Protein AF-A0A927DHI8-F1 (afdb_monomer_lite)

Sequence (136 aa):
MANVAESLMAGTIRAGIAGGADSSSVLPIGVSKQLACILVDANKARTTGAKLKLFSRLRLRDLMPVPPAVAEYSTGLRMGDTAEQMAKTYGITREQQDALAHRSHQLAAKASVGRQTCRRGYDGLYPAFPRTAGGR

Structure (mmCIF, N/CA/C/O backbone):
data_AF-A0A927DHI8-F1
#
_entry.id   AF-A0A927DHI8-F1
#
loop_
_atom_site.group_PDB
_atom_site.id
_atom_site.type_symbol
_atom_site.label_atom_id
_atom_site.label_alt_id
_atom_site.label_comp_id
_atom_site.label_asym_id
_atom_site.label_entity_id
_atom_site.label_seq_id
_atom_site.pdbx_PDB_ins_code
_atom_site.Cartn_x
_atom_site.Cartn_y
_atom_site.Cartn_z
_atom_site.occupancy
_atom_site.B_iso_or_equiv
_atom_site.auth_seq_id
_atom_site.auth_comp_id
_atom_site.auth_asym_id
_atom_site.auth_atom_id
_atom_site.pdbx_PDB_model_num
ATOM 1 N N . MET A 1 1 ? -1.299 -10.709 -9.236 1.00 56.50 1 MET A N 1
ATOM 2 C CA . MET A 1 1 ? -1.931 -11.951 -8.726 1.00 56.50 1 MET A CA 1
ATOM 3 C C . MET A 1 1 ? -2.920 -12.588 -9.698 1.00 56.50 1 MET A C 1
ATOM 5 O O . MET A 1 1 ? -3.072 -13.797 -9.632 1.00 56.50 1 MET A O 1
ATOM 9 N N . ALA A 1 2 ? -3.538 -11.837 -10.622 1.00 67.75 2 ALA A N 1
ATOM 10 C CA . ALA A 1 2 ? -4.434 -12.402 -11.642 1.00 67.75 2 ALA A CA 1
ATOM 11 C C . ALA A 1 2 ? -3.778 -13.488 -12.525 1.00 67.75 2 ALA A C 1
ATOM 13 O O . ALA A 1 2 ? -4.417 -14.475 -12.861 1.00 67.75 2 ALA A O 1
ATOM 14 N N . ASN A 1 3 ? -2.475 -13.361 -12.796 1.00 78.56 3 ASN A N 1
ATOM 15 C CA . ASN A 1 3 ? -1.770 -14.205 -13.762 1.00 78.56 3 ASN A CA 1
ATOM 16 C C . ASN A 1 3 ? -1.764 -15.718 -13.429 1.00 78.56 3 ASN A C 1
ATOM 18 O O . ASN A 1 3 ? -1.884 -16.551 -14.323 1.00 78.56 3 ASN A O 1
ATOM 22 N N . VAL A 1 4 ? -1.667 -16.106 -12.147 1.00 86.56 4 VAL A N 1
ATOM 23 C CA . VAL A 1 4 ? -1.650 -17.538 -11.769 1.00 86.56 4 VAL A CA 1
ATOM 24 C C . VAL A 1 4 ? -3.032 -18.169 -11.935 1.00 86.56 4 VAL A C 1
ATOM 26 O O . VAL A 1 4 ? -3.139 -19.271 -12.465 1.00 86.56 4 VAL A O 1
ATOM 29 N N . ALA A 1 5 ? -4.089 -17.463 -11.523 1.00 87.00 5 ALA A N 1
ATOM 30 C CA . ALA A 1 5 ? -5.462 -17.932 -11.697 1.00 87.00 5 ALA A CA 1
ATOM 31 C C . ALA A 1 5 ? -5.841 -18.009 -13.184 1.00 87.00 5 ALA A C 1
ATOM 33 O O . ALA A 1 5 ? -6.405 -19.005 -13.625 1.00 87.00 5 ALA A O 1
ATOM 34 N N . GLU A 1 6 ? -5.463 -16.999 -13.968 1.00 89.75 6 GLU A N 1
ATOM 35 C CA . GLU A 1 6 ? -5.683 -16.958 -15.414 1.00 89.75 6 GLU A CA 1
ATOM 36 C C . GLU A 1 6 ? -4.971 -18.110 -16.135 1.00 89.75 6 GLU A C 1
ATOM 38 O O . GLU A 1 6 ? -5.589 -18.810 -16.930 1.00 89.75 6 GLU A O 1
ATOM 43 N N . SER A 1 7 ? -3.713 -18.388 -15.782 1.00 87.94 7 SER A N 1
ATOM 44 C CA . SER A 1 7 ? -2.944 -19.498 -16.360 1.00 87.94 7 SER A CA 1
ATOM 45 C C . SER A 1 7 ? -3.514 -20.878 -15.997 1.00 87.94 7 SER A C 1
ATOM 47 O O . SER A 1 7 ? -3.393 -21.819 -16.782 1.00 87.94 7 SER A O 1
ATOM 49 N N . LEU A 1 8 ? -4.131 -21.007 -14.817 1.00 91.31 8 LEU A N 1
ATOM 50 C CA . LEU A 1 8 ? -4.856 -22.210 -14.388 1.00 91.31 8 LEU A CA 1
ATOM 51 C C . LEU A 1 8 ? -6.143 -22.397 -15.200 1.00 91.31 8 LEU A C 1
ATOM 53 O O . LEU A 1 8 ? -6.399 -23.490 -15.699 1.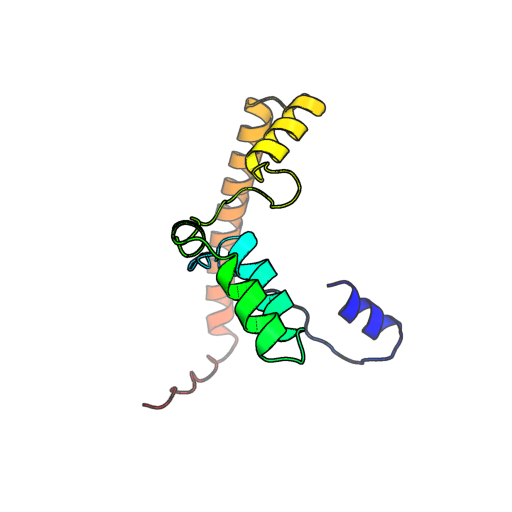00 91.31 8 LEU A O 1
ATOM 57 N N . MET A 1 9 ? -6.932 -21.332 -15.368 1.00 90.12 9 MET A N 1
ATOM 58 C CA . MET A 1 9 ? -8.168 -21.376 -16.158 1.00 90.12 9 MET A CA 1
ATOM 59 C C . MET A 1 9 ? -7.903 -21.605 -17.649 1.00 90.12 9 MET A C 1
ATOM 61 O O . MET A 1 9 ? -8.660 -22.318 -18.298 1.00 90.12 9 MET A O 1
ATOM 65 N N . ALA A 1 10 ? -6.819 -21.039 -18.184 1.00 91.88 10 ALA A N 1
ATOM 66 C CA . ALA A 1 10 ? -6.387 -21.241 -19.565 1.00 91.88 10 ALA A CA 1
ATOM 67 C C . ALA A 1 10 ? -5.835 -22.657 -19.828 1.00 91.88 10 ALA A C 1
ATOM 69 O O . ALA A 1 10 ? -5.543 -22.997 -20.971 1.00 91.88 10 ALA A O 1
ATOM 70 N N . GLY A 1 11 ? -5.668 -23.484 -18.788 1.00 88.38 11 GLY A N 1
ATOM 71 C CA . GLY A 1 11 ? -5.125 -24.839 -18.902 1.00 88.38 11 GLY A CA 1
ATOM 72 C C . GLY A 1 11 ? -3.616 -24.895 -19.158 1.00 88.38 11 GLY A C 1
ATOM 73 O O . GLY A 1 11 ? -3.069 -25.981 -19.335 1.00 88.38 11 GLY A O 1
ATOM 74 N N . THR A 1 12 ? -2.929 -23.749 -19.150 1.00 92.81 12 THR A N 1
ATOM 75 C CA . THR A 1 12 ? -1.481 -23.651 -19.383 1.00 92.81 12 THR A CA 1
ATOM 76 C C . THR A 1 12 ? -0.678 -24.223 -18.215 1.00 92.81 12 THR A C 1
ATOM 78 O O . THR A 1 12 ? 0.406 -24.768 -18.415 1.00 92.81 12 THR A O 1
ATOM 81 N N . ILE A 1 13 ? -1.198 -24.121 -16.986 1.00 89.75 13 ILE A N 1
ATOM 82 C CA . ILE A 1 13 ? -0.575 -24.694 -15.786 1.00 89.75 13 ILE A CA 1
ATOM 83 C C . ILE A 1 13 ? -1.584 -25.520 -14.983 1.00 89.75 13 ILE A C 1
ATOM 85 O O . ILE A 1 13 ? -2.765 -25.193 -14.901 1.00 89.75 13 ILE A O 1
ATOM 89 N N . ARG A 1 14 ? -1.098 -26.581 -14.329 1.00 85.94 14 ARG A N 1
ATOM 90 C CA . ARG A 1 14 ? -1.899 -27.433 -13.430 1.00 85.94 14 ARG A CA 1
ATOM 91 C C . ARG A 1 14 ? -1.833 -26.995 -11.963 1.00 85.94 14 ARG A C 1
ATOM 93 O O . ARG A 1 14 ? -2.734 -27.296 -11.189 1.00 85.94 14 ARG A O 1
ATOM 100 N N . ALA A 1 15 ? -0.754 -26.323 -11.574 1.00 88.44 15 ALA A N 1
ATOM 101 C CA . ALA A 1 15 ? -0.538 -25.803 -10.230 1.00 88.44 15 ALA A CA 1
ATOM 102 C C . ALA A 1 15 ? 0.395 -24.589 -10.296 1.00 88.44 15 ALA A C 1
ATOM 104 O O . ALA A 1 15 ? 1.299 -24.544 -11.129 1.00 88.44 15 ALA A O 1
ATOM 105 N N . GLY A 1 16 ? 0.191 -23.620 -9.406 1.00 86.25 16 GLY A N 1
ATOM 106 C CA . GLY A 1 16 ? 1.035 -22.436 -9.288 1.00 86.25 16 GLY A CA 1
ATOM 107 C C . GLY A 1 16 ? 0.934 -21.837 -7.891 1.00 86.25 16 GLY A C 1
ATOM 108 O O . GLY A 1 16 ? -0.104 -21.941 -7.240 1.00 86.25 16 GLY A O 1
ATOM 109 N N . ILE A 1 17 ? 2.021 -21.227 -7.422 1.00 89.56 17 ILE A N 1
ATOM 110 C CA . ILE A 1 17 ? 2.076 -20.541 -6.128 1.00 89.56 17 ILE A CA 1
ATOM 111 C C . ILE A 1 17 ? 2.069 -19.040 -6.397 1.00 89.56 17 ILE A C 1
ATOM 113 O O . ILE A 1 17 ? 2.880 -18.540 -7.174 1.00 89.56 17 ILE A O 1
ATOM 117 N N . ALA A 1 18 ? 1.154 -18.324 -5.749 1.00 89.81 18 ALA A N 1
ATOM 118 C CA . ALA A 1 18 ? 1.064 -16.873 -5.817 1.00 89.81 18 ALA A CA 1
ATOM 119 C C . ALA A 1 18 ? 1.341 -16.278 -4.432 1.00 89.81 18 ALA A C 1
ATOM 121 O O . ALA A 1 18 ? 0.749 -16.692 -3.438 1.00 89.81 18 ALA A O 1
ATOM 122 N N . GLY A 1 19 ? 2.238 -15.299 -4.375 1.00 88.69 19 GLY A N 1
ATOM 123 C CA . GLY A 1 19 ? 2.621 -14.599 -3.154 1.00 88.69 19 GLY A CA 1
ATOM 124 C C . GLY A 1 19 ? 3.301 -13.276 -3.488 1.00 88.69 19 GLY A C 1
ATOM 125 O O . GLY A 1 19 ? 3.682 -13.044 -4.635 1.00 88.69 19 GLY A O 1
ATOM 126 N N . GLY A 1 20 ? 3.407 -12.391 -2.503 1.00 85.69 20 GLY A N 1
ATOM 127 C CA . GLY A 1 20 ? 4.085 -11.102 -2.624 1.00 85.69 20 GLY A CA 1
ATOM 128 C C . GLY A 1 20 ? 4.923 -10.833 -1.380 1.00 85.69 20 GLY A C 1
ATOM 129 O O . GLY A 1 20 ? 4.564 -11.283 -0.292 1.00 85.69 20 GLY A O 1
ATOM 130 N N . ALA A 1 21 ? 6.036 -10.125 -1.550 1.00 82.12 21 ALA A N 1
ATOM 131 C CA . ALA A 1 21 ? 6.925 -9.717 -0.471 1.00 82.12 21 ALA A CA 1
ATOM 132 C C . ALA A 1 21 ? 7.252 -8.229 -0.627 1.00 82.12 21 ALA A C 1
ATOM 134 O O . ALA A 1 21 ? 7.529 -7.775 -1.735 1.00 82.12 21 ALA A O 1
ATOM 135 N N . ASP A 1 22 ? 7.230 -7.501 0.484 1.00 78.19 22 ASP A N 1
ATOM 136 C CA . ASP A 1 22 ? 7.646 -6.103 0.576 1.00 78.19 22 ASP A CA 1
ATOM 137 C C . ASP A 1 22 ? 8.580 -5.960 1.788 1.00 78.19 22 ASP A C 1
ATOM 139 O O . ASP A 1 22 ? 8.404 -6.660 2.790 1.00 78.19 22 ASP A O 1
ATOM 143 N N . SER A 1 23 ? 9.602 -5.108 1.688 1.00 70.31 23 SER A N 1
ATOM 144 C CA . SER A 1 23 ? 10.561 -4.846 2.764 1.00 70.31 23 SER A CA 1
ATOM 145 C C . SER A 1 23 ? 10.734 -3.345 2.933 1.00 70.31 23 SER A C 1
ATOM 147 O O . SER A 1 23 ? 11.435 -2.690 2.164 1.00 70.31 23 SER A O 1
ATOM 149 N N . SER A 1 24 ? 10.112 -2.799 3.976 1.00 69.81 24 SER A N 1
ATOM 150 C CA . SER A 1 24 ? 10.168 -1.365 4.284 1.00 69.81 24 SER A CA 1
ATOM 151 C C . SER A 1 24 ? 11.308 -0.988 5.245 1.00 69.81 24 SER A C 1
ATOM 153 O O . SER A 1 24 ? 11.408 0.166 5.653 1.00 69.81 24 SER A O 1
ATOM 155 N N . SER A 1 25 ? 12.167 -1.939 5.637 1.00 61.62 25 SER A N 1
ATOM 156 C CA . SER A 1 25 ? 13.222 -1.715 6.642 1.00 61.62 25 SER A CA 1
ATOM 157 C C . SER A 1 25 ? 14.452 -0.976 6.110 1.00 61.62 25 SER A C 1
ATOM 159 O O . SER A 1 25 ? 15.176 -0.368 6.893 1.00 61.62 25 SER A O 1
ATOM 161 N N . VAL A 1 26 ? 14.700 -1.011 4.798 1.00 53.19 26 VAL A N 1
ATOM 162 C CA . VAL A 1 26 ? 15.825 -0.312 4.165 1.00 53.19 26 VAL A CA 1
ATOM 163 C C . VAL A 1 26 ? 15.284 0.499 2.998 1.00 53.19 26 VAL A C 1
ATOM 165 O O . VAL A 1 26 ? 15.021 -0.035 1.924 1.00 53.19 26 VAL A O 1
ATOM 168 N N . LEU A 1 27 ? 15.108 1.803 3.214 1.00 57.03 27 LEU A N 1
ATOM 169 C CA . LEU A 1 27 ? 14.767 2.717 2.131 1.00 57.03 27 LEU A CA 1
ATOM 170 C C . LEU A 1 27 ? 15.996 2.882 1.224 1.00 57.03 27 LEU A C 1
ATOM 172 O O . LEU A 1 27 ? 17.066 3.244 1.724 1.00 57.03 27 LEU A O 1
ATOM 176 N N . PRO A 1 28 ? 15.886 2.631 -0.092 1.00 56.38 28 PRO A N 1
ATOM 177 C CA . PRO A 1 28 ? 17.003 2.843 -0.996 1.00 56.38 28 PRO A CA 1
ATOM 178 C C . PRO A 1 28 ? 17.336 4.337 -1.046 1.00 56.38 28 PRO A C 1
ATOM 180 O O . PRO A 1 28 ? 16.478 5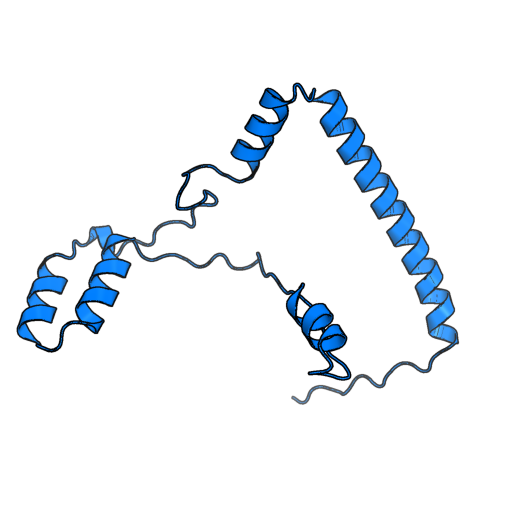.172 -1.341 1.00 56.38 28 PRO A O 1
ATOM 183 N N . ILE A 1 29 ? 18.591 4.684 -0.760 1.00 57.75 29 ILE A N 1
ATOM 184 C CA . ILE A 1 29 ? 19.095 6.044 -0.960 1.00 57.75 29 ILE A CA 1
ATOM 185 C C . ILE A 1 29 ? 19.175 6.273 -2.469 1.00 57.75 29 ILE A C 1
ATOM 187 O O . ILE A 1 29 ? 19.947 5.621 -3.173 1.00 57.75 29 ILE A O 1
ATOM 191 N N . GLY A 1 30 ? 18.337 7.177 -2.970 1.00 60.97 30 GLY A N 1
ATOM 192 C CA . GLY A 1 30 ? 18.311 7.539 -4.378 1.00 60.97 30 GLY A CA 1
ATOM 193 C C . GLY A 1 30 ? 19.473 8.460 -4.742 1.00 60.97 30 GLY A C 1
ATOM 194 O O . GLY A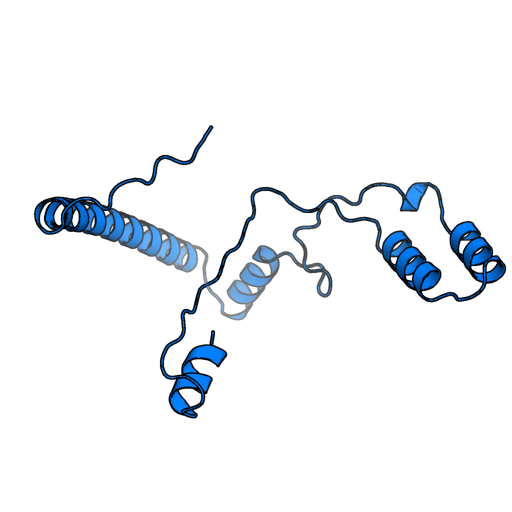 1 30 ? 19.800 9.406 -4.022 1.00 60.97 30 GLY A O 1
ATOM 195 N N . VAL A 1 31 ? 20.073 8.218 -5.905 1.00 63.91 31 VAL A N 1
ATOM 196 C CA . VAL A 1 31 ? 20.877 9.236 -6.590 1.00 63.91 31 VAL A CA 1
ATOM 197 C C . VAL A 1 31 ? 19.959 10.330 -7.142 1.00 63.91 31 VAL A C 1
ATOM 199 O O . VAL A 1 31 ? 18.782 10.085 -7.416 1.00 63.91 31 VAL A O 1
ATOM 202 N N . SER A 1 32 ? 20.479 11.545 -7.326 1.00 67.38 32 SER A N 1
ATOM 203 C CA . SER A 1 32 ? 19.688 12.627 -7.917 1.00 67.38 32 SER A CA 1
ATOM 204 C C . SER A 1 32 ? 19.158 12.247 -9.311 1.00 67.38 32 SER A C 1
ATOM 206 O O . SER A 1 32 ? 19.804 11.520 -10.069 1.00 67.38 32 SER A O 1
ATOM 208 N N . LYS A 1 33 ? 17.977 12.763 -9.685 1.00 68.88 33 LYS A N 1
ATOM 209 C CA . LYS A 1 33 ? 17.365 12.534 -11.012 1.00 68.88 33 LYS A CA 1
ATOM 210 C C . LYS A 1 33 ? 18.312 12.924 -12.156 1.00 68.88 33 LYS A C 1
ATOM 212 O O . LYS A 1 33 ? 18.329 12.259 -13.189 1.00 68.88 33 LYS A O 1
ATOM 217 N N . GLN A 1 34 ? 19.106 13.982 -11.961 1.00 68.69 34 GLN A N 1
ATOM 218 C CA . GLN A 1 34 ? 20.099 14.430 -12.940 1.00 68.69 34 GLN A CA 1
ATOM 219 C C . GLN A 1 34 ? 21.262 13.441 -13.064 1.00 68.69 34 GLN A C 1
ATOM 221 O O . GLN A 1 34 ? 21.626 13.087 -14.184 1.00 68.69 34 GLN A O 1
ATOM 226 N N . LEU A 1 35 ? 21.779 12.916 -11.947 1.00 73.12 35 LEU A N 1
ATOM 227 C CA . LEU A 1 35 ? 22.820 11.887 -11.961 1.00 73.12 35 LEU A CA 1
ATOM 228 C C . LEU A 1 35 ? 22.318 10.580 -12.595 1.00 73.12 35 LEU A C 1
ATOM 230 O O . LEU A 1 35 ? 23.003 10.023 -13.449 1.00 73.12 35 LEU A O 1
ATOM 234 N N . ALA A 1 36 ? 21.106 10.126 -12.259 1.00 74.56 36 ALA A N 1
ATOM 235 C CA . ALA A 1 36 ? 20.502 8.937 -12.868 1.00 74.56 36 ALA A CA 1
ATOM 236 C C . ALA A 1 36 ? 20.351 9.077 -14.393 1.00 74.56 36 ALA A C 1
ATOM 238 O O . ALA A 1 36 ? 20.724 8.171 -15.136 1.00 74.56 36 ALA A O 1
ATOM 239 N N . CYS A 1 37 ? 19.858 10.226 -14.869 1.00 73.69 37 CYS A N 1
ATOM 240 C CA . CYS A 1 37 ? 19.702 10.500 -16.299 1.00 73.69 37 CYS A CA 1
ATOM 241 C C . CYS A 1 37 ? 21.055 10.509 -17.022 1.00 73.69 37 CYS A C 1
ATOM 243 O O . CYS A 1 37 ? 21.217 9.825 -18.029 1.00 73.69 37 CYS A O 1
ATOM 245 N N . ILE A 1 38 ? 22.053 11.210 -16.472 1.00 77.38 38 ILE A N 1
ATOM 246 C CA . ILE A 1 38 ? 23.392 11.295 -17.069 1.00 77.38 38 ILE A CA 1
ATOM 247 C C . ILE A 1 38 ? 24.077 9.924 -17.091 1.00 77.38 38 ILE A C 1
ATOM 249 O O . ILE A 1 38 ? 24.739 9.604 -18.074 1.00 77.38 38 ILE A O 1
ATOM 253 N N . LEU A 1 39 ? 23.897 9.088 -16.063 1.00 78.06 39 LEU A N 1
ATOM 254 C CA . LEU A 1 39 ? 24.435 7.723 -16.045 1.00 78.06 39 LEU A CA 1
ATOM 255 C C . LEU A 1 39 ? 23.783 6.828 -17.106 1.00 78.06 39 LEU A C 1
ATOM 257 O O . LEU A 1 39 ? 24.488 6.078 -17.782 1.00 78.06 39 LEU A O 1
ATOM 261 N N . VAL A 1 40 ? 22.465 6.928 -17.300 1.00 81.94 40 VAL A N 1
ATOM 262 C CA . VAL A 1 40 ? 21.754 6.202 -18.367 1.00 81.94 40 VAL A CA 1
ATOM 263 C C . VAL A 1 40 ? 22.202 6.687 -19.750 1.00 81.94 40 VAL A C 1
ATOM 265 O O . VAL A 1 40 ? 22.486 5.869 -20.628 1.00 81.94 40 VAL A O 1
ATOM 268 N N . ASP A 1 41 ? 22.337 7.998 -19.942 1.00 79.50 41 ASP A N 1
ATOM 269 C CA . ASP A 1 41 ? 22.774 8.591 -21.210 1.00 79.50 41 ASP A CA 1
ATOM 270 C C . ASP A 1 41 ? 24.245 8.274 -21.516 1.00 79.50 41 ASP A C 1
ATOM 272 O O . ASP A 1 41 ? 24.599 7.959 -22.654 1.00 79.50 41 ASP A O 1
ATOM 276 N N . ALA A 1 42 ? 25.109 8.268 -20.499 1.00 80.81 42 ALA A N 1
ATOM 277 C CA . ALA A 1 42 ? 26.505 7.858 -20.619 1.00 80.81 42 ALA A CA 1
ATOM 278 C C . ALA A 1 42 ? 26.647 6.355 -20.909 1.00 80.81 42 ALA A C 1
ATOM 280 O O . ALA A 1 42 ? 27.579 5.962 -21.614 1.00 80.81 42 ALA A O 1
ATOM 281 N N . ASN A 1 43 ? 25.732 5.516 -20.410 1.00 79.94 43 ASN A N 1
ATOM 282 C CA . ASN A 1 43 ? 25.679 4.092 -20.747 1.00 79.94 43 ASN A CA 1
ATOM 283 C C . ASN A 1 43 ? 25.239 3.875 -22.210 1.00 79.94 43 ASN A C 1
ATOM 285 O O . ASN A 1 43 ? 25.813 3.036 -22.901 1.00 79.94 43 ASN A O 1
ATOM 289 N N . LYS A 1 44 ? 24.305 4.694 -22.719 1.00 80.12 44 LYS A N 1
ATOM 290 C CA . LYS A 1 44 ? 23.857 4.673 -24.126 1.00 80.12 44 LYS A CA 1
ATOM 291 C C . LYS A 1 44 ? 24.872 5.252 -25.120 1.00 80.12 44 LYS A C 1
ATOM 293 O O . LYS A 1 44 ? 24.867 4.865 -26.290 1.00 80.12 44 LYS A O 1
ATOM 298 N N . ALA A 1 45 ? 25.729 6.181 -24.701 1.00 80.44 45 ALA A N 1
ATOM 299 C CA . ALA A 1 45 ? 26.718 6.804 -25.578 1.00 80.44 45 ALA A CA 1
ATOM 300 C C . ALA A 1 45 ? 27.809 5.802 -26.011 1.00 80.44 45 ALA A C 1
ATOM 302 O O . ALA A 1 45 ? 28.518 5.228 -25.186 1.00 80.44 45 ALA A O 1
ATOM 303 N N . ARG A 1 46 ? 27.989 5.619 -27.325 1.00 74.81 46 ARG A N 1
ATOM 304 C CA . ARG A 1 46 ? 28.977 4.677 -27.889 1.00 74.81 46 ARG A CA 1
ATOM 305 C C . ARG A 1 46 ? 30.405 5.228 -27.947 1.00 74.81 46 ARG A C 1
ATOM 307 O O . ARG A 1 46 ? 31.348 4.448 -27.998 1.00 74.81 46 ARG A O 1
ATOM 314 N N . THR A 1 47 ? 30.578 6.551 -27.922 1.00 80.25 47 THR A N 1
ATOM 315 C CA . THR A 1 47 ? 31.884 7.214 -28.072 1.00 80.25 47 THR A CA 1
ATOM 316 C C . THR A 1 47 ? 32.362 7.843 -26.762 1.00 80.25 47 THR A C 1
ATOM 318 O O . THR A 1 47 ? 31.600 8.467 -26.023 1.00 80.25 47 THR A O 1
ATOM 321 N N . THR A 1 48 ? 33.656 7.707 -26.471 1.00 76.12 48 THR A N 1
ATOM 322 C CA . THR A 1 48 ? 34.310 8.240 -25.262 1.00 76.12 48 THR A CA 1
ATOM 323 C C . THR A 1 48 ? 34.226 9.765 -25.161 1.00 76.12 48 THR A C 1
ATOM 325 O O . THR A 1 48 ? 33.989 10.290 -24.075 1.00 76.12 48 THR A O 1
ATOM 328 N N . GLY A 1 49 ? 34.312 10.484 -26.286 1.00 81.00 49 GLY A N 1
ATOM 329 C CA . GLY A 1 49 ? 34.139 11.943 -26.321 1.00 81.00 49 GLY A CA 1
ATOM 330 C C . GLY A 1 49 ? 32.720 12.405 -25.961 1.00 81.00 49 GLY A C 1
ATOM 331 O O . GLY A 1 49 ? 32.550 13.394 -25.247 1.00 81.00 49 GLY A O 1
ATOM 332 N N . ALA A 1 50 ? 31.692 11.660 -26.383 1.00 73.88 50 ALA A N 1
ATOM 333 C CA . ALA A 1 50 ? 30.309 11.947 -26.001 1.00 73.88 50 ALA A CA 1
ATOM 334 C C . ALA A 1 50 ? 30.071 11.686 -24.505 1.00 73.88 50 ALA A C 1
ATOM 336 O O . ALA A 1 50 ? 29.392 12.476 -23.853 1.00 73.88 50 ALA A O 1
ATOM 337 N N . LYS A 1 51 ? 30.696 10.641 -23.940 1.00 75.62 51 LYS A N 1
ATOM 338 C CA . LYS A 1 51 ? 30.664 10.370 -22.493 1.00 75.62 51 LYS A CA 1
ATOM 339 C C . LYS A 1 51 ? 31.303 11.502 -21.690 1.00 75.62 51 LYS A C 1
ATOM 341 O O . LYS A 1 51 ? 30.673 12.002 -20.763 1.00 75.62 51 LYS A O 1
ATOM 346 N N . LEU A 1 52 ? 32.499 11.968 -22.064 1.00 78.75 52 LEU A N 1
ATOM 347 C CA . LEU A 1 52 ? 33.174 13.063 -21.348 1.00 78.75 52 LEU A CA 1
ATOM 348 C C . LEU A 1 52 ? 32.344 14.356 -21.331 1.00 78.75 52 LEU A C 1
ATOM 350 O O . LEU A 1 52 ? 32.276 15.035 -20.310 1.00 78.75 52 LEU A O 1
ATOM 354 N N . LYS A 1 53 ? 31.665 14.674 -22.440 1.00 76.94 53 LYS A N 1
ATOM 355 C CA . LYS A 1 53 ? 30.780 15.846 -22.544 1.00 76.94 53 LYS A CA 1
ATOM 356 C C . LYS A 1 53 ? 29.507 15.721 -21.697 1.00 76.94 53 LYS A C 1
ATOM 358 O O . LYS A 1 53 ? 28.920 16.729 -21.316 1.00 76.94 53 LYS A O 1
ATOM 363 N N . LEU A 1 54 ? 29.058 14.498 -21.420 1.00 73.94 54 LEU A N 1
ATOM 364 C CA . LEU A 1 54 ? 27.943 14.240 -20.509 1.00 73.94 54 LEU A CA 1
ATOM 365 C C . LEU A 1 54 ? 28.387 14.384 -19.049 1.00 73.94 54 LEU A C 1
ATOM 367 O O . LEU A 1 54 ? 27.689 15.024 -18.267 1.00 73.94 54 LEU A O 1
ATOM 371 N N . PHE A 1 55 ? 29.578 13.892 -18.700 1.00 75.81 55 PHE A N 1
ATOM 372 C CA . PHE A 1 55 ? 30.149 14.071 -17.361 1.00 75.81 55 PHE A CA 1
ATOM 373 C C . PHE A 1 55 ? 30.531 15.523 -17.053 1.00 75.81 55 PHE A C 1
ATOM 375 O O . PHE A 1 55 ? 30.394 15.948 -15.911 1.00 75.81 55 PHE A O 1
ATOM 382 N N . SER A 1 56 ? 30.924 16.325 -18.048 1.00 76.12 56 SER A N 1
ATOM 383 C CA . SER A 1 56 ? 31.217 17.753 -17.838 1.00 76.12 56 SER A CA 1
ATOM 384 C C . SER A 1 56 ? 29.983 18.601 -17.500 1.00 76.12 56 SER A C 1
ATOM 386 O O . SER A 1 56 ? 30.120 19.745 -17.072 1.00 76.12 56 SER A O 1
ATOM 388 N N . ARG A 1 57 ? 28.773 18.052 -17.674 1.00 73.44 57 ARG A N 1
ATOM 389 C CA . ARG A 1 57 ? 27.511 18.684 -17.260 1.00 73.44 57 ARG A CA 1
ATOM 390 C C . ARG A 1 57 ? 27.138 18.385 -15.807 1.00 73.44 57 ARG A C 1
ATOM 392 O O . ARG A 1 57 ? 26.212 19.013 -15.299 1.00 73.44 57 ARG A O 1
ATOM 399 N N . LEU A 1 58 ? 27.832 17.449 -15.159 1.00 74.50 58 LEU A N 1
ATOM 400 C CA . LEU A 1 58 ? 27.548 17.029 -13.793 1.00 74.50 58 LEU A CA 1
ATOM 401 C C . LEU A 1 58 ? 28.068 18.075 -12.799 1.00 74.50 58 LEU A C 1
ATOM 403 O O . LEU A 1 58 ? 29.238 18.456 -12.853 1.00 74.50 58 LEU A O 1
ATOM 407 N N . ARG A 1 59 ? 27.222 18.549 -11.882 1.00 73.50 59 ARG A N 1
ATOM 408 C CA . ARG A 1 59 ? 27.639 19.477 -10.821 1.00 73.50 59 ARG A CA 1
ATOM 409 C C . ARG A 1 59 ? 27.888 18.700 -9.533 1.00 73.50 59 ARG A C 1
ATOM 411 O O . ARG A 1 59 ? 27.236 17.697 -9.265 1.00 73.50 59 ARG A O 1
ATOM 418 N N . LEU A 1 60 ? 28.781 19.206 -8.677 1.00 66.19 60 LEU A N 1
ATOM 419 C CA . LEU A 1 60 ? 29.095 18.580 -7.381 1.00 66.19 60 LEU A CA 1
ATOM 420 C C . LEU A 1 60 ? 27.848 18.390 -6.487 1.00 66.19 60 LEU A C 1
ATOM 422 O O . LEU A 1 60 ? 27.793 17.469 -5.681 1.00 66.19 60 LEU A O 1
ATOM 426 N N . ARG A 1 61 ? 26.825 19.239 -6.666 1.00 64.44 61 ARG A N 1
ATOM 427 C CA . ARG A 1 61 ? 25.532 19.156 -5.964 1.00 64.44 61 ARG A CA 1
ATOM 428 C C . ARG A 1 61 ? 24.667 17.970 -6.417 1.00 64.44 61 ARG A C 1
ATOM 430 O O . ARG A 1 61 ? 23.831 17.526 -5.642 1.00 64.44 61 ARG A O 1
ATOM 437 N N . ASP A 1 62 ? 24.889 17.425 -7.613 1.00 65.75 62 ASP A N 1
ATOM 438 C CA . ASP A 1 62 ? 24.104 16.310 -8.169 1.00 65.75 62 ASP A CA 1
ATOM 439 C C . ASP A 1 62 ? 24.586 14.941 -7.665 1.00 65.75 62 ASP A C 1
ATOM 441 O O . ASP A 1 62 ? 23.864 13.948 -7.775 1.00 65.75 62 ASP A O 1
ATOM 445 N N . LEU A 1 63 ? 25.791 14.896 -7.090 1.00 64.69 63 LEU A N 1
ATOM 446 C CA . LEU A 1 63 ? 26.347 13.748 -6.365 1.00 64.69 63 LEU A CA 1
ATOM 447 C C . LEU A 1 63 ? 25.835 13.654 -4.925 1.00 64.69 63 LEU A C 1
ATOM 449 O O . LEU A 1 63 ? 26.091 12.652 -4.258 1.00 64.69 63 LEU A O 1
ATOM 453 N N . MET A 1 64 ? 25.133 14.678 -4.428 1.00 64.88 64 MET A N 1
ATOM 454 C CA . MET A 1 64 ? 24.578 14.621 -3.084 1.00 64.88 64 MET A CA 1
ATOM 455 C C . MET A 1 64 ? 23.432 13.599 -3.033 1.00 64.88 64 MET A C 1
ATOM 457 O O . MET A 1 64 ? 22.545 13.633 -3.893 1.00 64.88 64 MET A O 1
ATOM 461 N N . PRO A 1 65 ? 23.430 12.698 -2.034 1.00 59.09 65 PRO A N 1
ATOM 462 C CA . PRO A 1 65 ? 22.360 11.730 -1.859 1.00 59.09 65 PRO A CA 1
ATOM 463 C C . PRO A 1 65 ? 21.043 12.469 -1.624 1.00 59.09 65 PRO A C 1
ATOM 465 O O . PRO A 1 65 ? 20.946 13.333 -0.750 1.00 59.09 65 PRO A O 1
ATOM 468 N N . VAL A 1 66 ? 20.031 12.143 -2.426 1.00 62.41 66 VAL A N 1
ATOM 469 C CA . VAL A 1 66 ? 18.693 12.703 -2.246 1.00 62.41 66 VAL A CA 1
ATOM 470 C C . VAL A 1 66 ? 18.006 11.869 -1.166 1.00 62.41 66 VAL A C 1
ATOM 472 O O . VAL A 1 66 ? 17.942 10.643 -1.305 1.00 62.41 66 VAL A O 1
ATOM 475 N N . PRO A 1 67 ? 17.514 12.484 -0.075 1.00 56.62 67 PRO A N 1
ATOM 476 C CA . PRO A 1 67 ? 16.797 11.743 0.951 1.00 56.62 67 PRO A CA 1
ATOM 477 C C . PRO A 1 67 ? 15.568 11.067 0.325 1.00 56.62 67 PRO A C 1
ATOM 479 O O . PRO A 1 67 ? 14.926 11.668 -0.543 1.00 56.62 67 PRO A O 1
ATOM 482 N N . PRO A 1 68 ? 15.231 9.830 0.730 1.00 55.59 68 PRO A N 1
ATOM 483 C CA . PRO A 1 68 ? 14.106 9.106 0.158 1.00 55.59 68 PRO A CA 1
ATOM 484 C C . PRO A 1 68 ? 12.819 9.893 0.414 1.00 55.59 68 PRO A C 1
ATOM 486 O O . PRO A 1 68 ? 12.355 10.020 1.548 1.00 55.59 68 PRO A O 1
ATOM 489 N N . ALA A 1 69 ? 12.251 10.465 -0.644 1.00 57.94 69 ALA A N 1
ATOM 490 C CA . ALA A 1 69 ? 10.965 11.126 -0.553 1.00 57.94 69 ALA A CA 1
ATOM 491 C C . ALA A 1 69 ? 9.876 10.047 -0.494 1.00 57.94 69 ALA A C 1
ATOM 493 O O . ALA A 1 69 ? 9.706 9.281 -1.434 1.00 57.94 69 ALA A O 1
ATOM 494 N N . VAL A 1 70 ? 9.103 10.023 0.595 1.00 57.84 70 VAL A N 1
ATOM 495 C CA . VAL A 1 70 ? 7.876 9.201 0.746 1.00 57.84 70 VAL A CA 1
ATOM 496 C C . VAL A 1 70 ? 6.723 9.742 -0.130 1.00 57.84 70 VAL A C 1
ATOM 498 O O . VAL A 1 70 ? 5.577 9.314 -0.031 1.00 57.84 70 VAL A O 1
ATOM 501 N N . ALA A 1 71 ? 7.015 10.742 -0.962 1.00 59.75 71 ALA A N 1
ATOM 502 C CA . ALA A 1 71 ? 6.100 11.298 -1.937 1.00 59.75 71 ALA A CA 1
ATOM 503 C C . ALA A 1 71 ?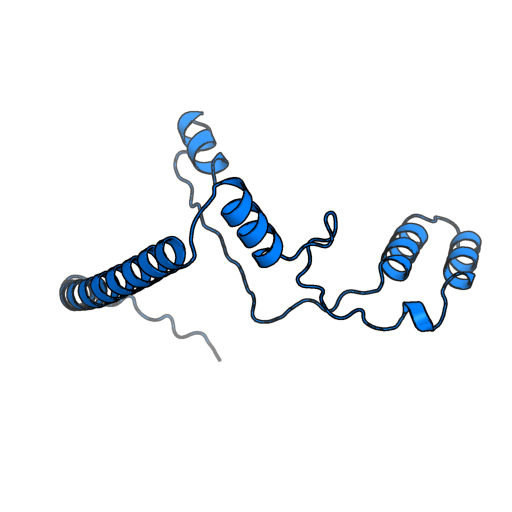 6.239 10.534 -3.254 1.00 59.75 71 ALA A C 1
ATOM 505 O O . ALA A 1 71 ? 7.347 10.229 -3.699 1.00 59.75 71 ALA A O 1
ATOM 506 N N . GLU A 1 72 ? 5.109 10.242 -3.883 1.00 61.25 72 GLU A N 1
ATOM 507 C CA . GLU A 1 72 ? 5.086 9.608 -5.188 1.00 61.25 72 GLU A CA 1
ATOM 508 C C . GLU A 1 72 ? 5.757 10.516 -6.228 1.00 61.25 72 GLU A C 1
ATOM 510 O O . GLU A 1 72 ? 5.512 11.721 -6.294 1.00 61.25 72 GLU A O 1
ATOM 515 N N . TYR A 1 73 ? 6.618 9.929 -7.057 1.00 56.16 73 TYR A N 1
ATOM 516 C CA . TYR A 1 73 ? 7.472 10.664 -7.992 1.00 56.16 73 TYR A CA 1
ATOM 517 C C . TYR A 1 73 ? 6.697 11.509 -9.021 1.00 56.16 73 TYR A C 1
ATOM 519 O O . TYR A 1 73 ? 7.200 12.535 -9.478 1.00 56.16 73 TYR A O 1
ATOM 527 N N . SER A 1 74 ? 5.488 11.078 -9.390 1.00 60.84 74 SER A N 1
ATOM 528 C CA . SER A 1 74 ? 4.673 11.711 -10.435 1.00 60.84 74 SER A CA 1
ATOM 529 C C . SER A 1 74 ? 3.757 12.812 -9.899 1.00 60.84 74 SER A C 1
ATOM 531 O O . SER A 1 74 ? 3.584 13.834 -10.557 1.00 60.84 74 SER A O 1
ATOM 533 N N . THR A 1 75 ? 3.166 12.609 -8.720 1.00 64.06 75 THR A N 1
ATOM 534 C CA . THR A 1 75 ? 2.172 13.520 -8.129 1.00 64.06 75 THR A CA 1
ATOM 535 C C . THR A 1 75 ? 2.782 14.448 -7.080 1.00 64.06 75 THR A C 1
ATOM 537 O O . THR A 1 75 ? 2.213 15.494 -6.779 1.00 64.06 75 THR A O 1
ATOM 540 N N . GLY A 1 76 ? 3.940 14.089 -6.516 1.00 70.75 76 GLY A N 1
ATOM 541 C CA . GLY A 1 76 ? 4.570 14.814 -5.412 1.00 70.75 76 GLY A CA 1
ATOM 542 C C . GLY A 1 76 ? 3.794 14.724 -4.094 1.00 70.75 76 GLY A C 1
ATOM 543 O O . GLY A 1 76 ? 4.206 15.336 -3.109 1.00 70.75 76 GLY A O 1
ATOM 544 N N . LEU A 1 77 ? 2.697 13.963 -4.058 1.00 72.50 77 LEU A N 1
ATOM 545 C CA . LEU A 1 77 ? 1.866 13.757 -2.880 1.00 72.50 77 LEU A CA 1
ATOM 546 C C . LEU A 1 77 ? 2.314 12.506 -2.132 1.00 72.50 77 LEU A C 1
ATOM 548 O O . LEU A 1 77 ? 2.761 11.520 -2.724 1.00 72.50 77 LEU A O 1
ATOM 552 N N . ARG A 1 78 ? 2.183 12.527 -0.808 1.00 80.12 78 ARG A N 1
ATOM 553 C CA . ARG A 1 78 ? 2.351 11.322 0.005 1.00 80.12 78 ARG A CA 1
ATOM 554 C C . ARG A 1 78 ? 1.054 10.517 -0.032 1.00 80.12 78 ARG A C 1
ATOM 556 O O . ARG A 1 78 ? -0.034 11.059 -0.241 1.00 80.12 78 ARG A O 1
ATOM 563 N N . MET A 1 79 ? 1.151 9.221 0.251 1.00 84.19 79 MET A N 1
ATOM 564 C CA . MET A 1 79 ? -0.025 8.344 0.330 1.00 84.19 79 MET A CA 1
ATOM 565 C C . MET A 1 79 ? -1.086 8.888 1.307 1.00 84.19 79 MET A C 1
ATOM 567 O O . MET A 1 79 ? -2.276 8.870 1.003 1.00 84.19 79 MET A O 1
ATOM 571 N N . GLY A 1 80 ? -0.650 9.440 2.448 1.00 83.56 80 GLY A N 1
ATOM 572 C CA . GLY A 1 80 ? -1.537 10.068 3.434 1.00 83.56 80 GLY A CA 1
ATOM 573 C C . GLY A 1 80 ? -2.240 11.328 2.921 1.00 83.56 80 GLY A C 1
ATOM 574 O O . GLY A 1 80 ? -3.423 11.509 3.191 1.00 83.56 80 GLY A O 1
ATOM 575 N N . ASP A 1 81 ? -1.558 12.154 2.120 1.00 83.94 81 ASP A N 1
ATOM 576 C CA . ASP A 1 81 ? -2.159 13.358 1.527 1.00 83.94 81 ASP A CA 1
ATOM 577 C C . ASP A 1 81 ? -3.282 12.978 0.552 1.00 83.94 81 ASP A C 1
ATOM 579 O O . ASP A 1 81 ? -4.340 13.605 0.523 1.00 83.94 81 ASP A O 1
ATOM 583 N N . THR A 1 82 ? -3.075 11.900 -0.207 1.00 84.94 82 THR A N 1
ATOM 584 C CA . THR A 1 82 ? -4.080 11.353 -1.130 1.00 84.94 82 THR A CA 1
ATOM 585 C C . THR A 1 82 ? -5.270 10.756 -0.372 1.00 84.94 82 THR A C 1
ATOM 587 O O . THR A 1 82 ? -6.421 10.968 -0.755 1.00 84.94 82 THR A O 1
ATOM 590 N N . ALA A 1 83 ? -5.019 10.055 0.739 1.00 85.31 83 ALA A N 1
ATOM 591 C CA . ALA A 1 83 ? -6.075 9.526 1.601 1.00 85.31 83 ALA A CA 1
ATOM 592 C C . ALA A 1 83 ? -6.930 10.645 2.223 1.00 85.31 83 ALA A C 1
ATOM 594 O O . ALA A 1 83 ? -8.155 10.541 2.251 1.00 85.31 83 ALA A O 1
ATOM 595 N N . GLU A 1 84 ? -6.303 11.738 2.659 1.00 86.75 84 GLU A N 1
ATOM 596 C CA . GLU A 1 84 ? -6.993 12.915 3.192 1.00 86.75 84 GLU A CA 1
ATOM 597 C C . GLU A 1 84 ? -7.838 13.619 2.120 1.00 86.75 84 GLU A C 1
ATOM 599 O O . GLU A 1 84 ? -8.966 14.032 2.391 1.00 86.75 84 GLU A O 1
ATOM 604 N N . GLN A 1 85 ? -7.325 13.739 0.891 1.00 88.50 85 GLN A N 1
ATOM 605 C CA . GLN A 1 85 ? -8.099 14.279 -0.231 1.00 88.50 85 GLN A CA 1
ATOM 606 C C . GLN A 1 85 ? -9.337 13.427 -0.507 1.00 88.50 85 GLN A C 1
ATOM 608 O O . GLN A 1 85 ? -10.433 13.972 -0.597 1.00 88.50 85 GLN A O 1
ATOM 613 N N . MET A 1 86 ? -9.187 12.100 -0.550 1.00 92.00 86 MET A N 1
ATOM 614 C CA . MET A 1 86 ? -10.308 11.174 -0.715 1.00 92.00 86 MET A CA 1
ATOM 615 C C . MET A 1 86 ? -11.341 11.346 0.406 1.00 92.00 86 MET A C 1
ATOM 617 O O . MET A 1 86 ? -12.525 11.524 0.124 1.00 92.00 86 MET A O 1
ATOM 621 N N . ALA A 1 87 ? -10.902 11.391 1.666 1.00 90.38 87 ALA A N 1
ATOM 622 C CA . ALA A 1 87 ? -11.801 11.595 2.798 1.00 90.38 87 ALA A CA 1
ATOM 623 C C . ALA A 1 87 ? -12.603 12.899 2.673 1.00 90.38 87 ALA A C 1
ATOM 625 O O . ALA A 1 87 ? -13.813 12.896 2.894 1.00 90.38 87 ALA A O 1
ATOM 626 N N . LYS A 1 88 ? -11.964 13.995 2.246 1.00 90.88 88 LYS A N 1
ATOM 627 C CA . LYS A 1 88 ? -12.641 15.279 2.005 1.00 90.88 88 LYS A CA 1
ATOM 628 C C . LYS A 1 88 ? -13.628 15.211 0.843 1.00 90.88 88 LYS A C 1
ATOM 630 O O . LYS A 1 88 ? -14.744 15.699 0.986 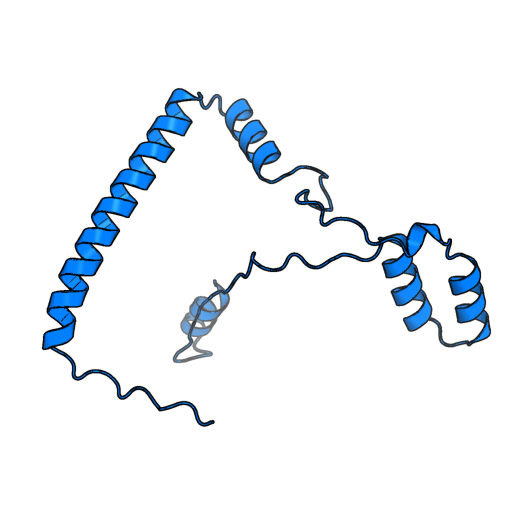1.00 90.88 88 LYS A O 1
ATOM 635 N N . THR A 1 89 ? -13.252 14.596 -0.279 1.00 93.06 89 THR A N 1
ATOM 636 C CA . THR A 1 89 ? -14.118 14.465 -1.463 1.00 93.06 89 THR A CA 1
ATOM 637 C C . THR A 1 89 ? -15.398 13.692 -1.157 1.00 93.06 89 THR A C 1
ATOM 639 O O . THR A 1 89 ? -16.461 14.062 -1.647 1.00 93.06 89 THR A O 1
ATOM 642 N N . TYR A 1 90 ? -15.314 12.651 -0.327 1.00 91.88 90 TYR A N 1
ATOM 643 C CA . TYR A 1 90 ? -16.461 11.816 0.043 1.00 91.88 90 TYR A CA 1
ATOM 644 C C . TYR A 1 90 ? -17.121 12.218 1.371 1.00 91.88 90 TYR A C 1
ATOM 646 O O . TYR A 1 90 ? -18.027 11.527 1.830 1.00 91.88 90 TYR A O 1
ATOM 654 N N . GLY A 1 91 ? -16.692 13.323 1.992 1.00 92.31 91 GLY A N 1
ATOM 655 C CA . GLY A 1 91 ? -17.273 13.820 3.243 1.00 92.31 91 GLY A CA 1
ATOM 656 C C . GLY A 1 91 ? -17.102 12.875 4.437 1.00 92.31 91 GLY A C 1
ATOM 657 O O . GLY A 1 91 ? -17.945 12.865 5.330 1.00 92.31 91 GLY A O 1
ATOM 658 N N . ILE A 1 92 ? -16.038 12.068 4.459 1.00 92.00 92 ILE A N 1
ATOM 659 C CA . ILE A 1 92 ? -15.768 11.109 5.534 1.00 92.00 92 ILE A CA 1
ATOM 660 C C . ILE A 1 92 ? -15.242 11.864 6.755 1.00 92.00 92 ILE A C 1
ATOM 662 O O . ILE A 1 92 ? -14.128 12.400 6.736 1.00 92.00 92 ILE A O 1
ATOM 666 N N . THR A 1 93 ? -16.021 11.879 7.834 1.00 94.25 93 THR A N 1
ATOM 667 C CA . THR A 1 93 ? -15.649 12.596 9.058 1.00 94.25 93 THR A CA 1
ATOM 668 C C . THR A 1 93 ? -14.514 11.893 9.804 1.00 94.25 93 THR A C 1
ATOM 670 O O . THR A 1 93 ? -14.216 10.716 9.569 1.00 94.25 93 THR A O 1
ATOM 673 N N . ARG A 1 94 ? -13.857 12.606 10.724 1.00 92.00 94 ARG A N 1
ATOM 674 C CA . ARG A 1 94 ? -12.790 12.023 11.553 1.00 92.00 94 ARG A CA 1
ATOM 675 C C . ARG A 1 94 ? -13.318 10.901 12.435 1.00 92.00 94 ARG A C 1
ATOM 677 O O . ARG A 1 94 ? -12.715 9.837 12.494 1.00 92.00 94 ARG A O 1
ATOM 684 N N . GLU A 1 95 ? -14.504 11.087 12.998 1.00 93.25 95 GLU A N 1
ATOM 685 C CA . GLU A 1 95 ? -15.172 10.104 13.848 1.00 93.25 95 GLU A CA 1
ATOM 686 C C . GLU A 1 95 ? -15.448 8.803 13.081 1.00 93.25 95 GLU A C 1
ATOM 688 O O . GLU A 1 95 ? -15.291 7.711 13.626 1.00 93.25 95 GLU A O 1
ATOM 693 N N . GLN A 1 96 ? -15.808 8.897 11.795 1.00 91.56 96 GLN A N 1
ATOM 694 C CA . GLN A 1 96 ? -16.010 7.730 10.933 1.00 91.56 96 GLN A CA 1
ATOM 695 C C . GLN A 1 96 ? -14.697 6.991 10.632 1.00 91.56 96 GLN A C 1
ATOM 697 O O . GLN A 1 96 ? -14.673 5.756 10.644 1.00 91.56 96 GLN A O 1
ATOM 702 N N . GLN A 1 97 ? -13.606 7.724 10.386 1.00 92.81 97 GLN A N 1
ATOM 703 C CA . GLN A 1 97 ? -12.274 7.142 10.173 1.00 92.81 97 GLN A CA 1
ATOM 704 C C . GLN A 1 97 ? -11.783 6.419 11.436 1.00 92.81 97 GLN A C 1
ATOM 706 O O . GLN A 1 97 ? -11.353 5.265 11.364 1.00 92.81 97 GLN A O 1
ATOM 711 N N . ASP A 1 98 ? -11.930 7.055 12.597 1.00 93.81 98 ASP A N 1
ATOM 712 C CA . ASP A 1 98 ? -11.497 6.515 13.886 1.00 93.81 98 ASP A CA 1
ATOM 713 C C . ASP A 1 98 ? -12.320 5.290 14.299 1.00 93.81 98 ASP A C 1
ATOM 715 O O . ASP A 1 98 ? -11.765 4.283 14.751 1.00 93.81 98 ASP A O 1
ATOM 719 N N . ALA A 1 99 ? -13.638 5.315 14.076 1.00 94.06 99 ALA A N 1
ATOM 720 C CA . ALA A 1 99 ? -14.505 4.168 14.331 1.00 94.06 99 ALA A CA 1
ATOM 721 C C . ALA A 1 99 ? -14.090 2.939 13.501 1.00 94.06 99 ALA A C 1
ATOM 723 O O . ALA A 1 99 ? -14.068 1.813 14.014 1.00 94.06 99 ALA A O 1
ATOM 724 N N . LEU A 1 100 ? -13.717 3.143 12.231 1.00 93.44 100 LEU A N 1
ATOM 725 C CA . LEU A 1 100 ? -13.221 2.076 11.362 1.00 93.44 100 LEU A CA 1
ATOM 726 C C . LEU A 1 100 ? -11.865 1.543 11.841 1.00 93.44 100 LEU A C 1
ATOM 728 O O . LEU A 1 100 ? -11.690 0.323 11.930 1.00 93.44 100 LEU A O 1
ATOM 732 N N . ALA A 1 101 ? -10.928 2.432 12.178 1.00 92.56 101 ALA A N 1
ATOM 733 C CA . ALA A 1 101 ? -9.607 2.059 12.677 1.00 92.56 101 ALA A CA 1
ATOM 734 C C . ALA A 1 101 ? -9.715 1.230 13.964 1.00 92.56 101 ALA A C 1
ATOM 736 O O . ALA A 1 101 ? -9.165 0.127 14.051 1.00 92.56 101 ALA A O 1
ATOM 737 N N . HIS A 1 102 ? -10.506 1.699 14.929 1.00 94.62 102 HIS A N 1
ATOM 738 C CA . HIS A 1 102 ? -10.747 1.002 16.187 1.00 94.62 102 HIS A CA 1
ATOM 739 C C . HIS A 1 102 ? -11.363 -0.385 15.961 1.00 94.62 102 HIS A C 1
ATOM 741 O O . HIS A 1 102 ? -10.865 -1.385 16.485 1.00 94.62 102 HIS A O 1
ATOM 747 N N . ARG A 1 103 ? -12.404 -0.484 15.123 1.00 95.44 103 ARG A N 1
ATOM 748 C CA . ARG A 1 103 ? -13.024 -1.771 14.775 1.00 95.44 103 ARG A CA 1
ATOM 749 C C . ARG A 1 103 ? -12.015 -2.728 14.135 1.00 95.44 103 ARG A C 1
ATOM 751 O O . ARG A 1 103 ? -11.988 -3.903 14.500 1.00 95.44 103 ARG A O 1
ATOM 758 N N . SER A 1 104 ? -11.187 -2.245 13.209 1.00 93.88 104 SER A N 1
ATOM 759 C CA . SER A 1 104 ? -10.157 -3.050 12.543 1.00 93.88 104 SER A CA 1
ATOM 760 C C . SER A 1 104 ? -9.144 -3.612 13.544 1.00 93.88 104 SER A C 1
ATOM 762 O O . SER A 1 104 ? -8.910 -4.821 13.572 1.00 93.88 104 SER A O 1
ATOM 764 N N . HIS A 1 105 ? -8.627 -2.773 14.447 1.00 92.94 105 HIS A N 1
ATOM 765 C CA . HIS A 1 105 ? -7.703 -3.208 15.498 1.00 92.94 105 HIS A CA 1
ATOM 766 C C . HIS A 1 105 ? -8.332 -4.231 16.447 1.00 92.94 105 HIS A C 1
ATOM 768 O O . HIS A 1 105 ? -7.708 -5.248 16.755 1.00 92.94 105 HIS A O 1
ATOM 774 N N . GLN A 1 106 ? -9.584 -4.023 16.862 1.00 94.12 106 GLN A N 1
ATOM 775 C CA . GLN A 1 106 ? -10.299 -4.990 17.696 1.00 94.12 106 GLN A CA 1
ATOM 776 C C . GLN A 1 106 ? -10.476 -6.343 16.998 1.00 94.12 106 GLN A C 1
ATOM 778 O O . GLN A 1 106 ? -10.277 -7.390 17.618 1.00 94.12 106 GLN A O 1
ATOM 783 N N . LEU A 1 107 ? -10.846 -6.344 15.716 1.00 92.75 107 LEU A N 1
ATOM 784 C CA . LEU A 1 107 ? -10.998 -7.572 14.935 1.00 92.75 107 LEU A CA 1
ATOM 785 C C . LEU A 1 107 ? -9.654 -8.280 14.734 1.00 92.75 107 LEU A C 1
ATOM 787 O O . LEU A 1 107 ? -9.577 -9.494 14.917 1.00 92.75 107 LEU A O 1
ATOM 791 N N . ALA A 1 108 ? -8.589 -7.536 14.434 1.00 89.00 108 ALA A N 1
ATOM 792 C CA . ALA A 1 108 ? -7.242 -8.078 14.292 1.00 89.00 108 ALA A CA 1
ATOM 793 C C . ALA A 1 108 ? -6.738 -8.706 15.601 1.00 89.00 108 ALA A C 1
ATOM 795 O O . ALA A 1 108 ? -6.177 -9.806 15.578 1.00 89.00 108 ALA A O 1
ATOM 796 N N . ALA A 1 109 ? -6.992 -8.064 16.745 1.00 90.12 109 ALA A N 1
ATOM 797 C CA . ALA A 1 109 ? -6.654 -8.599 18.061 1.00 90.12 109 ALA A CA 1
ATOM 798 C C . ALA A 1 109 ? -7.414 -9.905 18.347 1.00 90.12 109 ALA A C 1
ATOM 800 O O . ALA A 1 109 ? -6.796 -10.925 18.655 1.00 90.12 109 ALA A O 1
ATOM 801 N N . LYS A 1 110 ? -8.739 -9.918 18.145 1.00 89.62 110 LYS A N 1
ATOM 802 C CA . LYS A 1 110 ? -9.577 -11.120 18.317 1.00 89.62 110 LYS A CA 1
ATOM 803 C C . LYS A 1 110 ? -9.125 -12.273 17.414 1.00 89.62 110 LYS A C 1
ATOM 805 O O . LYS A 1 110 ? -8.979 -13.402 17.880 1.00 89.62 110 LYS A O 1
ATOM 810 N N . ALA A 1 111 ? -8.849 -11.993 16.141 1.00 86.38 111 ALA A N 1
ATOM 811 C CA . ALA A 1 111 ? -8.382 -12.991 15.180 1.00 86.38 111 ALA A CA 1
ATOM 812 C C . ALA A 1 111 ? -6.982 -13.529 15.515 1.00 86.38 111 ALA A C 1
ATOM 814 O O . ALA A 1 111 ? -6.680 -14.689 15.240 1.00 86.38 111 ALA A O 1
ATOM 815 N N . SER A 1 112 ? -6.115 -12.706 16.104 1.00 76.69 112 SER A N 1
ATOM 816 C CA . SER A 1 112 ? -4.776 -13.130 16.527 1.00 76.69 112 SER A CA 1
ATOM 817 C C . SER A 1 112 ? -4.851 -14.107 17.696 1.00 76.69 112 SER A C 1
ATOM 819 O O . SER A 1 112 ? -4.229 -15.166 17.634 1.00 76.69 112 SER A O 1
ATOM 821 N N . VAL A 1 113 ? -5.700 -13.826 18.690 1.00 74.12 113 VAL A N 1
ATOM 822 C CA . VAL A 1 113 ? -5.953 -14.745 19.812 1.00 74.12 113 VAL A CA 1
ATOM 823 C C . VAL A 1 113 ? -6.561 -16.061 19.314 1.00 74.12 113 VAL A C 1
ATOM 825 O O . VAL A 1 113 ? -6.070 -17.132 19.665 1.00 74.12 113 VAL A O 1
ATOM 828 N N . GLY A 1 114 ? -7.561 -15.999 18.427 1.00 67.81 114 GLY A N 1
ATOM 829 C CA . GLY A 1 114 ? -8.178 -17.189 17.828 1.00 67.81 114 GLY A CA 1
ATOM 830 C C . GLY A 1 114 ? -7.220 -18.022 16.965 1.00 67.81 114 GLY A C 1
ATOM 831 O O . GLY A 1 114 ? -7.299 -19.247 16.945 1.00 67.81 114 GLY A O 1
ATOM 832 N N . ARG A 1 115 ? -6.258 -17.388 16.281 1.00 61.03 115 ARG A N 1
ATOM 833 C CA . ARG A 1 115 ? -5.191 -18.106 15.562 1.00 61.03 115 ARG A CA 1
ATOM 834 C C . ARG A 1 115 ? -4.194 -18.770 16.505 1.00 61.03 115 ARG A C 1
ATOM 836 O O . ARG A 1 115 ? -3.651 -19.813 16.160 1.00 61.03 115 ARG A O 1
ATOM 843 N N . GLN A 1 116 ? -3.968 -18.207 17.687 1.00 59.81 116 GLN A N 1
ATOM 844 C CA . GLN A 1 116 ? -3.058 -18.767 18.685 1.00 59.81 116 GLN A CA 1
ATOM 845 C C . GLN A 1 116 ? -3.662 -19.982 19.401 1.00 59.81 116 GLN A C 1
ATOM 847 O O . GLN A 1 116 ? -2.954 -20.960 19.640 1.00 59.81 116 GLN A O 1
ATOM 852 N N . THR A 1 117 ? -4.971 -19.966 19.670 1.00 56.16 117 THR A N 1
ATOM 853 C CA . THR A 1 117 ? -5.708 -21.138 20.177 1.00 56.16 117 THR A CA 1
ATOM 854 C C . THR A 1 117 ? -5.811 -22.237 19.123 1.00 56.16 117 THR A C 1
ATOM 856 O O . THR A 1 117 ? -5.544 -23.397 19.423 1.00 56.16 117 THR A O 1
ATOM 859 N N . CYS A 1 118 ? -6.098 -21.862 17.876 1.00 56.50 118 CYS A N 1
ATOM 860 C CA . CYS A 1 118 ? -6.070 -22.745 16.715 1.00 56.50 118 CYS A CA 1
ATOM 861 C C . CYS A 1 118 ? -4.692 -23.417 16.569 1.00 56.50 118 CYS A C 1
ATOM 863 O O . CYS A 1 118 ? -4.602 -24.640 16.621 1.00 56.50 118 CYS A O 1
ATOM 865 N N . ARG A 1 119 ? -3.595 -22.647 16.524 1.00 56.94 119 ARG A N 1
ATOM 866 C CA . ARG A 1 119 ? -2.224 -23.177 16.397 1.00 56.94 119 ARG A CA 1
ATOM 867 C C . ARG A 1 119 ? -1.837 -24.138 17.527 1.00 56.94 119 ARG A C 1
ATOM 869 O O . ARG A 1 119 ? -1.279 -25.188 17.238 1.00 56.94 119 ARG A O 1
ATOM 876 N N . ARG A 1 120 ? -2.211 -23.841 18.779 1.00 57.22 120 ARG A N 1
ATOM 877 C CA . ARG A 1 120 ? -2.012 -24.764 19.916 1.00 57.22 120 ARG A CA 1
ATOM 878 C C . ARG A 1 120 ? -2.746 -26.100 19.755 1.00 57.22 120 ARG A C 1
ATOM 880 O O . ARG A 1 120 ? -2.245 -27.106 20.237 1.00 57.22 120 ARG A O 1
ATOM 887 N N . GLY A 1 121 ? -3.906 -26.119 19.097 1.00 56.44 121 GLY A N 1
ATOM 888 C CA . GLY A 1 121 ? -4.625 -27.355 18.774 1.00 56.44 121 GLY A CA 1
ATOM 889 C C . GLY A 1 121 ? -3.980 -28.156 17.636 1.00 56.44 121 GLY A C 1
ATOM 890 O O . GLY A 1 121 ? -4.022 -29.382 17.652 1.00 56.44 121 GLY A O 1
ATOM 891 N N . TYR A 1 122 ? -3.337 -27.483 16.675 1.00 53.56 122 TYR A N 1
ATOM 892 C CA . TYR A 1 122 ? -2.654 -28.128 15.543 1.00 53.56 122 TYR A CA 1
ATOM 893 C C . TYR A 1 122 ? -1.250 -28.654 15.876 1.00 53.56 122 TYR A C 1
ATOM 895 O O . TYR A 1 122 ? -0.830 -29.637 15.266 1.00 53.56 122 TYR A O 1
ATOM 903 N N . ASP A 1 123 ? -0.556 -28.072 16.862 1.00 57.75 123 ASP A N 1
ATOM 904 C CA . ASP A 1 123 ? 0.760 -28.544 17.332 1.00 57.75 123 ASP A CA 1
ATOM 905 C C . ASP A 1 123 ? 0.711 -29.967 17.945 1.00 57.75 123 ASP A C 1
ATOM 907 O O . ASP A 1 123 ? 1.751 -30.597 18.119 1.00 57.75 123 ASP A O 1
ATOM 911 N N . GLY A 1 124 ? -0.485 -30.493 18.247 1.00 56.47 124 GLY A N 1
ATOM 912 C CA . GLY A 1 124 ? -0.698 -31.880 18.685 1.00 56.47 124 GLY A CA 1
ATOM 913 C C . GLY A 1 124 ? -1.109 -32.865 17.579 1.00 56.47 124 GLY A C 1
ATOM 914 O O . GLY A 1 124 ? -1.155 -34.064 17.837 1.00 56.47 124 GLY A O 1
ATOM 915 N N . LEU A 1 125 ? -1.426 -32.389 16.368 1.00 57.38 125 LEU A N 1
ATOM 916 C CA . LEU A 1 125 ? -1.994 -33.204 15.278 1.00 57.38 125 LEU A CA 1
ATOM 917 C C . LEU A 1 125 ? -1.018 -33.476 14.126 1.00 57.38 125 LEU A C 1
ATOM 919 O O . LEU A 1 125 ? -1.236 -34.411 13.360 1.00 57.38 125 LEU A O 1
ATOM 923 N N . TYR A 1 126 ? 0.064 -32.704 14.011 1.00 52.66 126 TYR A N 1
ATOM 924 C CA . TYR A 1 126 ? 1.096 -32.916 12.998 1.00 52.66 126 TYR A CA 1
ATOM 925 C C . TYR A 1 126 ? 2.477 -32.942 13.658 1.00 52.66 126 TYR A C 1
ATOM 927 O O . TYR A 1 126 ? 2.783 -32.040 14.442 1.00 52.66 126 TYR A O 1
ATOM 935 N N . PRO A 1 127 ? 3.333 -33.937 13.359 1.00 54.84 127 PRO A N 1
ATOM 936 C CA . PRO A 1 127 ? 4.700 -33.930 13.853 1.00 54.84 127 PRO A CA 1
ATOM 937 C C . PRO A 1 127 ? 5.399 -32.663 13.356 1.00 54.84 127 PRO A C 1
ATOM 939 O O . PRO A 1 127 ? 5.286 -32.295 12.184 1.00 54.84 127 PRO A O 1
ATOM 942 N N . ALA A 1 128 ? 6.104 -31.983 14.261 1.00 59.72 128 ALA A N 1
ATOM 943 C CA . ALA A 1 128 ? 6.894 -30.810 13.926 1.00 59.72 128 ALA A CA 1
ATOM 944 C C . ALA A 1 128 ? 7.800 -31.126 12.726 1.00 59.72 128 ALA A C 1
ATOM 946 O O . ALA A 1 128 ? 8.580 -32.079 12.769 1.00 59.72 128 ALA A O 1
ATOM 947 N N . PHE A 1 129 ? 7.696 -30.330 11.656 1.00 51.94 129 PHE A N 1
ATOM 948 C CA . PHE A 1 129 ? 8.629 -30.422 10.536 1.00 51.94 129 PHE A CA 1
ATOM 949 C C . PHE A 1 129 ? 10.053 -30.298 11.094 1.00 51.94 129 PHE A C 1
ATOM 951 O O . PHE A 1 129 ? 10.320 -29.344 11.839 1.00 51.94 129 PHE A O 1
ATOM 958 N N . PRO A 1 130 ? 10.965 -31.236 10.781 1.00 49.91 130 PRO A N 1
ATOM 959 C CA . PRO A 1 130 ? 12.327 -31.162 11.273 1.00 49.91 130 PRO A CA 1
ATOM 960 C C . PRO A 1 130 ? 12.923 -29.843 10.793 1.00 49.91 130 PRO A C 1
ATOM 962 O O . PRO A 1 130 ? 13.002 -29.580 9.592 1.00 49.91 130 PRO A O 1
ATOM 965 N N . ARG A 1 131 ? 13.310 -28.984 11.742 1.00 53.34 131 ARG A N 1
ATOM 966 C CA . ARG A 1 131 ? 14.115 -27.807 11.427 1.00 53.34 131 ARG A CA 1
ATOM 967 C C . ARG A 1 131 ? 15.408 -28.336 10.828 1.00 53.34 131 ARG A C 1
ATOM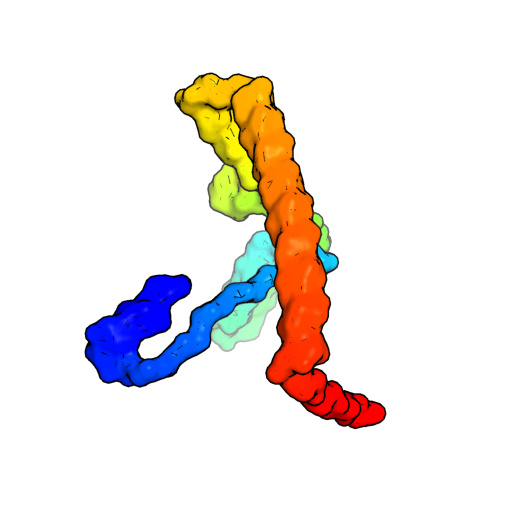 969 O O . ARG A 1 131 ? 16.240 -28.877 11.551 1.00 53.34 131 ARG A O 1
ATOM 976 N N . THR A 1 132 ? 15.563 -28.215 9.514 1.00 48.00 132 THR A N 1
ATOM 977 C CA . THR A 1 132 ? 16.853 -28.414 8.866 1.00 48.00 132 THR A CA 1
ATOM 978 C C . THR A 1 132 ? 17.815 -27.437 9.521 1.00 48.00 132 THR A C 1
ATOM 980 O O . THR A 1 132 ? 17.659 -26.222 9.382 1.00 48.00 132 THR A O 1
ATOM 983 N N . ALA A 1 133 ? 18.749 -27.969 10.305 1.00 48.06 133 ALA A N 1
ATOM 984 C CA . ALA A 1 133 ? 19.856 -27.213 10.852 1.00 48.06 133 ALA A CA 1
ATOM 985 C C . ALA A 1 133 ? 20.617 -26.599 9.670 1.00 48.06 133 ALA A C 1
ATOM 987 O O . ALA A 1 133 ? 21.299 -27.305 8.930 1.00 48.06 133 ALA A O 1
ATOM 988 N N . GLY A 1 134 ? 20.427 -25.297 9.453 1.00 41.53 134 GLY A N 1
ATOM 989 C CA . GLY A 1 134 ? 21.247 -24.521 8.535 1.00 41.53 134 GLY A CA 1
ATOM 990 C C . GLY A 1 134 ? 22.691 -24.600 9.012 1.00 41.53 134 GLY A C 1
ATOM 991 O O . GLY A 1 134 ? 22.970 -24.320 10.178 1.00 41.53 134 GLY A O 1
ATOM 992 N N . GLY A 1 135 ? 23.558 -25.078 8.122 1.00 43.31 135 GLY A N 1
ATOM 993 C CA . GLY A 1 135 ? 24.980 -25.257 8.355 1.00 43.31 135 GLY A CA 1
ATOM 994 C C . GLY A 1 135 ? 25.678 -23.967 8.777 1.00 43.31 135 GLY A C 1
ATOM 995 O O . GLY A 1 135 ? 25.216 -22.865 8.487 1.00 43.31 135 GLY A O 1
ATOM 996 N N . ARG A 1 136 ? 26.774 -24.190 9.502 1.00 44.38 136 ARG A N 1
ATOM 997 C CA . ARG A 1 136 ? 27.776 -23.211 9.926 1.00 44.38 136 ARG A CA 1
ATOM 998 C C . ARG A 1 136 ? 28.305 -22.371 8.771 1.00 44.38 136 ARG A C 1
ATOM 1000 O O . ARG A 1 136 ? 28.438 -22.940 7.665 1.00 44.38 136 ARG A O 1
#

Radius of gyration: 25.7 Å; chains: 1; bounding box: 52×53×48 Å

pLDDT: mean 74.6, std 14.6, range [41.53, 95.44]

Secondary structure (DSSP, 8-state):
-HHHHHHHHTTS-S----------SS---BPPHHHHHHHHHHHH--SHHHHHHHHTT--GGGGSPBP--SB-TTT--BHHHHHHHHHHHTT--HHHHHHHHHHHHHHHHHHHHHHHHHHHHHTTTSPPPP------

Foldseek 3Di:
DVVQVVCCVVVVDVDDDDDDDDDPPDDDFDQAPLVVVLVVVLVVDPDPVVNVVSVVPDDPVSRDTDPDQCADPPPRHHPVRVVVVVCVVVVPDPVNVVVVVVVVVVVVVVVVVVVVVVVVVVPVVDPPDPPPPDDD

InterPro domains:
  IPR016039 Thiolase-like [G3DSA:3.40.47.10] (1-119)
  IPR016039 Thiolase-like [SSF53901] (4-112)
  IPR020616 Thiolase, N-terminal [PF00108] (2-112)
  IPR050521 3-ketoacyl-CoA Thiolase [PTHR42689] (3-111)

Organism: NCBI:txid158836